Protein AF-A0A355B9G6-F1 (afdb_monomer)

Solvent-accessible surface area (backbone atoms only — not comparable to full-atom values): 6926 Å² total; per-residue (Å²): 132,57,72,70,57,53,51,53,51,52,55,52,51,55,58,67,69,24,59,40,70,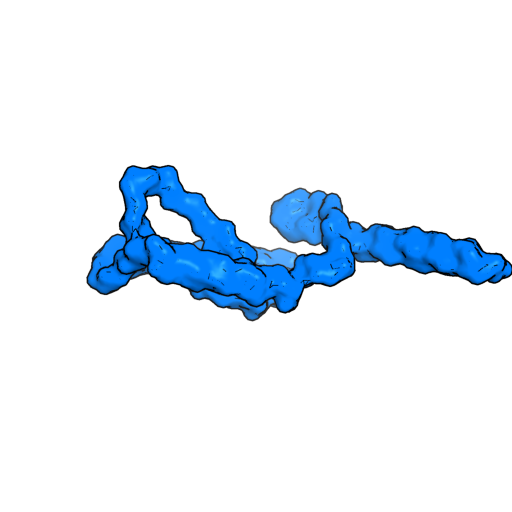37,89,87,78,68,47,75,40,82,52,62,91,78,74,45,66,85,63,49,31,62,56,39,48,53,53,48,53,49,51,56,72,78,40,56,68,50,70,97,40,75,64,33,54,46,52,34,55,52,46,52,51,51,50,53,52,52,52,51,53,33,37,74,71,76,38,67,68,77,60,70,84,43,63,71,54,63,82,40,64,70,62,95,66,96,78,88,86,75,46,66,45,42,62

Nearest PDB structures (foldseek):
  5xaz-assembly3_D  TM=3.932E-01  e=5.488E+00  Streptomyces fradiae

Sequence (115 aa):
MNNKSKFGFLLLLVIVVSCVKNPFTGKNTMALPGTGNSSLFPMAFAQYEQFLSENKVVTGTKDAARIENVGLKIKTAAEKYLTANGQADYLKDYKWEYKLVQDPSLNAWCMPGGK

Foldseek 3Di:
DDPVVVVVVVVVVQQVVQFDQDLPPRDTDGRHPPPDCVNFVVVQVVVVVVVPVVFAWDPPDPVQVVQFVVQVVVVVVVCVVCVVSVRNCVLVQAPADTIDTDDPDDDDDATPRRD

Mean predicted aligned error: 7.22 Å

pLDDT: mean 88.89, std 10.26, range [56.09, 98.31]

Secondary structure (DSSP, 8-state):
--HHHHHHHHHHHHHHHTEEE-TTT--EEE--TT-SHHHHHHHHHHHHHHHHHHS-EE-SSHHHHHHHHHHHHHHHHHHHHHHHTT-TTTTTT------EE--SS------TTT-

Structure (mmCIF, N/CA/C/O backbone):
data_AF-A0A355B9G6-F1
#
_entry.id   AF-A0A355B9G6-F1
#
loop_
_atom_site.group_PDB
_atom_site.id
_atom_site.type_symbol
_atom_site.label_atom_id
_atom_site.label_alt_id
_atom_site.label_comp_id
_atom_site.label_asym_id
_atom_site.label_entity_id
_atom_site.label_seq_id
_atom_site.pdbx_PDB_ins_code
_atom_site.Cartn_x
_atom_site.Cartn_y
_atom_site.Cartn_z
_atom_site.occupancy
_atom_site.B_iso_or_equiv
_atom_site.auth_seq_id
_atom_site.auth_comp_id
_atom_site.auth_asym_id
_atom_site.auth_atom_id
_atom_site.pdbx_PDB_model_num
ATOM 1 N N . MET A 1 1 ? 29.939 29.242 -27.600 1.00 56.09 1 MET A N 1
ATOM 2 C CA . MET A 1 1 ? 28.539 29.127 -27.116 1.00 56.09 1 MET A CA 1
ATOM 3 C C . MET A 1 1 ? 28.353 29.980 -25.872 1.00 56.09 1 MET A C 1
ATOM 5 O O . MET A 1 1 ? 29.019 29.717 -24.876 1.00 56.09 1 MET A O 1
ATOM 9 N N . ASN A 1 2 ? 27.483 30.994 -25.937 1.00 71.38 2 ASN A N 1
ATOM 10 C CA . ASN A 1 2 ? 27.149 31.861 -24.799 1.00 71.38 2 ASN A CA 1
ATOM 11 C C . ASN A 1 2 ? 26.601 31.045 -23.617 1.00 71.38 2 ASN A C 1
ATOM 13 O O . ASN A 1 2 ? 25.849 30.094 -23.830 1.00 71.38 2 ASN A O 1
ATOM 17 N N . ASN A 1 3 ? 26.902 31.442 -22.376 1.00 72.69 3 ASN A N 1
ATOM 18 C CA . ASN A 1 3 ? 26.430 30.738 -21.170 1.00 72.69 3 ASN A CA 1
ATOM 19 C C . ASN A 1 3 ? 24.894 30.613 -21.114 1.00 72.69 3 ASN A C 1
ATOM 21 O O . ASN A 1 3 ? 24.382 29.595 -20.663 1.00 72.69 3 ASN A O 1
ATOM 25 N N . LYS A 1 4 ? 24.157 31.577 -21.686 1.00 70.12 4 LYS A N 1
ATOM 26 C CA . LYS A 1 4 ? 22.691 31.513 -21.852 1.00 70.12 4 LYS A CA 1
ATOM 27 C C . LYS A 1 4 ? 22.234 30.391 -22.801 1.00 70.12 4 LYS A C 1
ATOM 29 O O . LYS A 1 4 ? 21.236 29.732 -22.542 1.00 70.12 4 LYS A O 1
ATOM 34 N N . SER A 1 5 ? 22.993 30.136 -23.868 1.00 70.56 5 SER A N 1
ATOM 35 C CA . SER A 1 5 ? 22.729 29.053 -24.827 1.00 70.56 5 SER A CA 1
ATOM 36 C C . SER A 1 5 ? 23.101 27.682 -24.248 1.00 70.56 5 SER A C 1
ATOM 38 O O . SER A 1 5 ? 22.380 26.715 -24.474 1.00 70.56 5 SER A O 1
ATOM 40 N N . LYS A 1 6 ? 24.152 27.606 -23.415 1.00 76.94 6 LYS A N 1
ATOM 41 C CA . LYS A 1 6 ? 24.482 26.393 -22.643 1.00 76.94 6 LYS A CA 1
ATOM 42 C C . LYS A 1 6 ? 23.392 26.050 -21.619 1.00 76.94 6 LYS A C 1
ATOM 44 O O . LYS A 1 6 ? 23.015 24.890 -21.509 1.00 76.94 6 LYS A O 1
ATOM 49 N N . PHE A 1 7 ? 22.859 27.052 -20.917 1.00 80.25 7 PHE A N 1
ATOM 50 C CA . PHE A 1 7 ? 21.776 26.866 -19.946 1.00 80.25 7 PHE A CA 1
ATOM 51 C C . PHE A 1 7 ? 20.462 26.441 -20.618 1.00 80.25 7 PHE A C 1
ATOM 53 O O . PHE A 1 7 ? 19.808 25.514 -20.153 1.00 80.25 7 PHE A O 1
ATOM 60 N N . GLY A 1 8 ? 20.118 27.048 -21.761 1.00 84.25 8 GLY A N 1
ATOM 61 C CA . GLY A 1 8 ? 18.967 26.625 -22.565 1.00 84.25 8 GLY A CA 1
ATOM 62 C C . GLY A 1 8 ? 19.094 25.190 -23.088 1.00 84.25 8 GLY A C 1
ATOM 63 O O . GLY A 1 8 ? 18.129 24.435 -23.039 1.00 84.25 8 GLY A O 1
ATOM 64 N N . PHE A 1 9 ? 20.292 24.781 -23.519 1.00 84.38 9 PHE A N 1
ATOM 65 C CA . PHE A 1 9 ? 20.548 23.409 -23.966 1.00 84.38 9 PHE A CA 1
ATOM 66 C C . PHE A 1 9 ? 20.463 22.394 -22.816 1.00 84.38 9 PHE A C 1
ATOM 68 O O . PHE A 1 9 ? 19.894 21.321 -22.987 1.00 84.38 9 PHE A O 1
ATOM 75 N N . LEU A 1 10 ? 20.966 22.749 -21.628 1.00 82.38 10 LEU A N 1
ATOM 76 C CA . LEU A 1 10 ? 20.858 21.918 -20.427 1.00 82.38 10 LEU A CA 1
ATOM 77 C C . LEU A 1 10 ? 19.397 21.742 -19.989 1.00 82.38 10 LEU A C 1
ATOM 79 O O . LEU A 1 10 ? 18.981 20.630 -19.680 1.00 82.38 10 LEU A O 1
ATOM 83 N N . LEU A 1 11 ? 18.607 22.819 -20.008 1.00 81.38 11 LEU A N 1
ATOM 84 C CA . LEU A 1 11 ? 17.183 22.770 -19.678 1.00 81.38 11 LEU A CA 1
ATOM 85 C C . LEU A 1 11 ? 16.408 21.893 -20.671 1.00 81.38 11 LEU A C 1
ATOM 87 O O . LEU A 1 11 ? 15.585 21.078 -20.261 1.00 81.38 11 LEU A O 1
ATOM 91 N N . LEU A 1 12 ? 16.715 22.013 -21.967 1.00 81.25 12 LEU A N 1
ATOM 92 C CA . LEU A 1 12 ? 16.126 21.166 -23.000 1.00 81.25 12 LEU A CA 1
ATOM 93 C C . LEU A 1 12 ? 16.477 19.691 -22.763 1.00 81.25 12 LEU A C 1
ATOM 95 O O . LEU A 1 12 ? 15.583 18.853 -22.816 1.00 81.25 12 LEU A O 1
ATOM 99 N N . LEU A 1 13 ? 17.738 19.389 -22.426 1.00 79.75 13 LEU A N 1
ATOM 100 C CA . LEU A 1 13 ? 18.215 18.035 -22.128 1.00 79.75 13 LEU A CA 1
ATOM 101 C C . LEU A 1 13 ? 17.440 17.389 -20.965 1.00 79.75 13 LEU A C 1
ATOM 103 O O . LEU A 1 13 ? 17.029 16.235 -21.066 1.00 79.75 13 LEU A O 1
ATOM 107 N N . VAL A 1 14 ? 17.192 18.136 -19.883 1.00 77.50 14 VAL A N 1
ATOM 108 C CA . VAL A 1 14 ? 16.433 17.649 -18.714 1.00 77.50 14 VAL A CA 1
ATOM 109 C C . VAL A 1 14 ? 14.993 17.288 -19.091 1.00 77.50 14 VAL A C 1
ATOM 111 O O . VAL A 1 14 ? 14.473 16.273 -18.629 1.00 77.50 14 VAL A O 1
ATOM 114 N N . ILE A 1 15 ? 14.360 18.068 -19.971 1.00 74.56 15 ILE A N 1
ATOM 115 C CA . ILE A 1 15 ? 12.990 17.801 -20.428 1.00 74.56 15 ILE A CA 1
ATOM 116 C C . ILE A 1 15 ? 12.935 16.513 -21.261 1.00 74.56 15 ILE A C 1
ATOM 118 O O . ILE A 1 15 ? 12.044 15.695 -21.036 1.00 74.56 15 ILE A O 1
ATOM 122 N N . VAL A 1 16 ? 13.893 16.271 -22.166 1.00 74.25 16 VAL A N 1
ATOM 123 C CA . VAL A 1 16 ? 13.879 15.047 -22.997 1.00 74.25 16 VAL A CA 1
ATOM 124 C C . VAL A 1 16 ? 14.108 13.776 -22.172 1.00 74.25 16 VAL A C 1
ATOM 126 O O . VAL A 1 16 ? 13.522 12.741 -22.477 1.00 74.25 16 VAL A O 1
ATOM 129 N N . VAL A 1 17 ? 14.911 13.851 -21.103 1.00 72.44 17 VAL A N 1
ATOM 130 C CA . VAL A 1 17 ? 15.200 12.708 -20.211 1.00 72.44 17 VAL A CA 1
ATOM 131 C C . VAL A 1 17 ? 14.025 12.381 -19.273 1.00 72.44 17 VAL A C 1
ATOM 133 O O . VAL A 1 17 ? 13.923 11.262 -18.781 1.00 72.44 17 VAL A O 1
ATOM 136 N N . SER A 1 18 ? 13.091 13.312 -19.060 1.00 70.19 18 SER A N 1
ATOM 137 C CA . SER A 1 18 ? 11.921 13.106 -18.187 1.00 70.19 18 SER A CA 1
ATOM 138 C C . SER A 1 18 ? 10.823 12.203 -18.776 1.00 70.19 18 SER A C 1
ATOM 140 O O . SER A 1 18 ? 9.829 11.907 -18.112 1.00 70.19 18 SER A O 1
ATOM 142 N N . CYS A 1 19 ? 10.968 11.755 -20.024 1.00 74.88 19 CYS A N 1
ATOM 143 C CA . CYS A 1 19 ? 9.980 10.923 -20.702 1.00 74.88 19 CYS A CA 1
ATOM 144 C C . CYS A 1 19 ? 10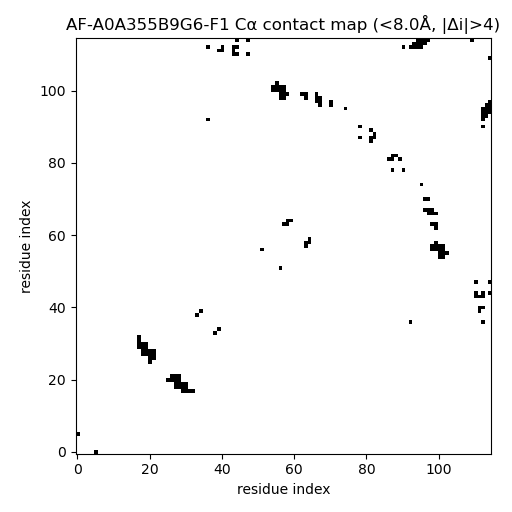.179 9.442 -20.331 1.00 74.88 19 CYS A C 1
ATOM 146 O O . CYS A 1 19 ? 11.114 8.796 -20.800 1.00 74.88 19 CYS A O 1
ATOM 148 N N . VAL A 1 20 ? 9.299 8.895 -19.487 1.00 77.00 20 VAL A N 1
ATOM 149 C CA . VAL A 1 20 ? 9.374 7.511 -18.992 1.00 77.00 20 VAL A CA 1
ATOM 150 C C . VAL A 1 20 ? 8.181 6.708 -19.500 1.00 77.00 20 VAL A C 1
ATOM 152 O O . VAL A 1 20 ? 7.042 7.177 -19.481 1.00 77.00 20 VAL A O 1
ATOM 155 N N . LYS A 1 21 ? 8.425 5.473 -19.949 1.00 80.88 21 LYS A N 1
ATOM 156 C CA . LYS A 1 21 ? 7.370 4.567 -20.413 1.00 80.88 21 LYS A CA 1
ATOM 157 C C . LYS A 1 21 ? 6.608 3.980 -19.226 1.00 80.88 21 LYS A C 1
ATOM 159 O O . LYS A 1 21 ? 7.197 3.348 -18.351 1.00 80.88 21 LYS A O 1
ATOM 164 N N . ASN A 1 22 ? 5.292 4.156 -19.216 1.00 80.81 22 ASN A N 1
ATOM 165 C CA . ASN A 1 22 ? 4.420 3.555 -18.220 1.00 80.81 22 ASN A CA 1
ATOM 166 C C . ASN A 1 22 ? 4.325 2.034 -18.466 1.00 80.81 22 ASN A C 1
ATOM 168 O O . ASN A 1 22 ? 3.955 1.626 -19.570 1.00 80.81 22 ASN A O 1
ATOM 172 N N . PRO A 1 23 ? 4.617 1.188 -17.467 1.00 77.75 23 PRO A N 1
ATOM 173 C CA . PRO A 1 23 ? 4.657 -0.262 -17.656 1.00 77.75 23 PRO A CA 1
ATOM 174 C C . PRO A 1 23 ? 3.293 -0.938 -17.793 1.00 77.75 23 PRO A C 1
ATOM 176 O O . PRO A 1 23 ? 3.215 -2.071 -18.256 1.00 77.75 23 PRO A O 1
ATOM 179 N N . PHE A 1 24 ? 2.216 -0.254 -17.415 1.00 81.38 24 PHE A N 1
ATOM 180 C CA . PHE A 1 24 ? 0.858 -0.780 -17.515 1.00 81.38 24 PHE A CA 1
ATOM 181 C C . PHE A 1 24 ? 0.216 -0.436 -18.857 1.00 81.38 24 PHE A C 1
ATOM 183 O O . PHE A 1 24 ? -0.472 -1.261 -19.446 1.00 81.38 24 PHE A O 1
ATOM 190 N N . THR A 1 25 ? 0.436 0.785 -19.352 1.00 84.62 25 THR A N 1
ATOM 191 C CA . THR A 1 25 ? -0.211 1.270 -20.586 1.00 84.62 25 THR A CA 1
ATOM 192 C C . THR A 1 25 ? 0.712 1.275 -21.799 1.00 84.62 25 THR A C 1
ATOM 194 O O . THR A 1 25 ? 0.247 1.447 -22.923 1.00 84.62 25 THR A O 1
ATOM 197 N N . GLY A 1 26 ? 2.025 1.161 -21.591 1.00 80.75 26 GLY A N 1
ATOM 198 C CA . GLY A 1 26 ? 3.036 1.297 -22.636 1.00 80.75 26 GLY A CA 1
ATOM 199 C C . GLY A 1 26 ? 3.179 2.715 -23.200 1.00 80.75 26 GLY A C 1
ATOM 200 O O . GLY A 1 26 ? 3.988 2.917 -24.106 1.00 80.75 26 GLY A O 1
ATOM 201 N N . LYS A 1 27 ? 2.423 3.696 -22.689 1.00 84.44 27 LYS A N 1
ATOM 202 C CA . LYS A 1 27 ? 2.483 5.094 -23.131 1.00 84.44 27 LYS A CA 1
ATOM 203 C C . LYS A 1 27 ? 3.628 5.828 -22.441 1.00 84.44 27 LYS A C 1
ATOM 205 O O . LYS A 1 27 ? 3.943 5.554 -21.285 1.00 84.44 27 LYS A O 1
ATOM 210 N N . ASN A 1 28 ? 4.224 6.785 -23.141 1.00 80.75 28 ASN A N 1
ATOM 211 C CA . ASN A 1 28 ? 5.249 7.647 -22.567 1.00 80.75 28 ASN A CA 1
ATOM 212 C C . ASN A 1 28 ? 4.592 8.748 -21.728 1.00 80.75 28 ASN A C 1
ATOM 214 O O . ASN A 1 28 ? 3.700 9.450 -22.203 1.00 80.75 28 ASN A O 1
ATOM 218 N N . THR A 1 29 ? 5.032 8.881 -20.483 1.00 76.56 29 THR A N 1
ATOM 219 C CA . THR A 1 29 ? 4.542 9.866 -1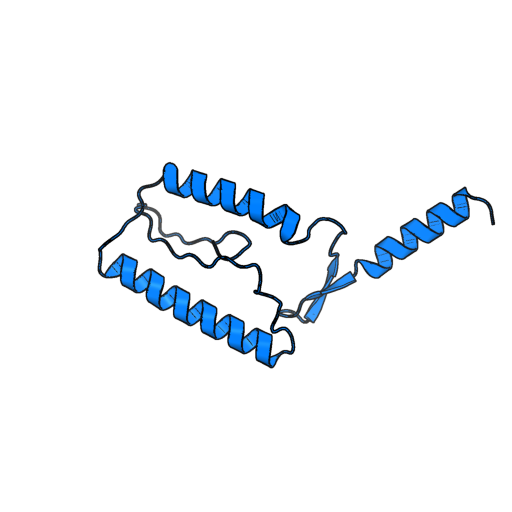9.518 1.00 76.56 29 THR A CA 1
ATOM 220 C C . THR A 1 29 ? 5.698 10.709 -19.006 1.00 76.56 29 THR A C 1
ATOM 222 O O . THR A 1 29 ? 6.815 10.217 -18.855 1.00 76.56 29 THR A O 1
ATOM 225 N N . MET A 1 30 ? 5.428 11.980 -18.728 1.00 75.88 30 MET A N 1
ATOM 226 C CA . MET A 1 30 ? 6.424 12.887 -18.170 1.00 75.88 30 MET A CA 1
ATOM 227 C C . MET A 1 30 ? 6.570 12.623 -16.667 1.00 75.88 30 MET A C 1
ATOM 229 O O . MET A 1 30 ? 5.661 12.911 -15.892 1.00 75.88 30 MET A O 1
ATOM 233 N N . ALA A 1 31 ? 7.708 12.069 -16.262 1.00 71.81 31 ALA A N 1
ATOM 234 C CA . ALA A 1 31 ? 8.100 11.915 -14.868 1.00 71.81 31 ALA A CA 1
ATOM 235 C C . ALA A 1 31 ? 9.075 13.045 -14.516 1.00 71.81 31 ALA A C 1
ATOM 237 O O . ALA A 1 31 ? 10.259 12.997 -14.853 1.00 71.81 31 ALA A O 1
ATOM 238 N N . LEU A 1 32 ? 8.557 14.101 -13.886 1.00 68.19 32 LEU A N 1
ATOM 239 C CA . LEU A 1 32 ? 9.368 15.257 -13.518 1.00 68.19 32 LEU A CA 1
ATOM 240 C C . LEU A 1 32 ? 10.395 14.885 -12.429 1.00 68.19 32 LEU A C 1
ATOM 242 O O . LEU A 1 32 ? 10.054 14.193 -11.467 1.00 68.19 32 LEU A O 1
ATOM 246 N N . PRO A 1 33 ? 11.647 15.367 -12.521 1.00 59.28 33 PRO A N 1
ATOM 247 C CA . PRO A 1 33 ? 12.620 15.211 -11.444 1.00 59.28 33 PRO A CA 1
ATOM 248 C C . PRO A 1 33 ? 12.062 15.758 -10.118 1.00 59.28 33 PRO A C 1
ATOM 250 O O . PRO A 1 33 ? 11.614 16.900 -10.061 1.00 59.28 33 PRO A O 1
ATOM 253 N N . GLY A 1 34 ? 12.080 14.947 -9.054 1.00 63.66 34 GLY A N 1
ATOM 254 C CA . GLY A 1 34 ? 11.596 15.334 -7.718 1.00 63.66 34 GLY A CA 1
ATOM 255 C C . GLY A 1 34 ? 10.196 14.833 -7.336 1.00 63.66 34 GLY A C 1
ATOM 256 O O . GLY A 1 34 ? 9.839 14.914 -6.162 1.00 63.66 34 GLY A O 1
ATOM 257 N N . THR A 1 35 ? 9.437 14.232 -8.262 1.00 66.31 35 THR A N 1
ATOM 258 C CA . THR A 1 35 ? 8.143 13.572 -7.970 1.00 66.31 35 THR A CA 1
ATOM 259 C C . THR A 1 35 ? 8.285 12.083 -7.636 1.00 66.31 35 THR A C 1
ATOM 261 O O . THR A 1 35 ? 7.338 11.307 -7.763 1.00 66.31 35 THR A O 1
ATOM 264 N N . GLY A 1 36 ? 9.485 11.663 -7.231 1.00 76.06 36 GLY A N 1
ATOM 265 C CA . GLY A 1 36 ? 9.761 10.280 -6.866 1.00 76.06 36 GLY A CA 1
ATOM 266 C C . GLY A 1 36 ? 9.008 9.838 -5.609 1.00 76.06 36 GLY A C 1
ATOM 267 O O . GLY A 1 36 ? 8.587 10.643 -4.780 1.00 76.06 36 GLY A O 1
ATOM 268 N N . ASN A 1 37 ? 8.905 8.523 -5.431 1.00 79.56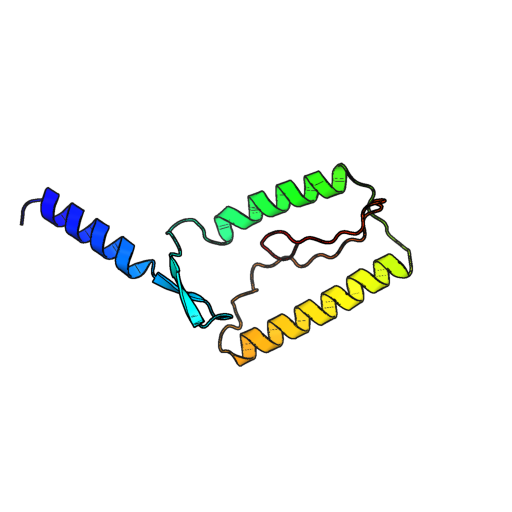 37 ASN A N 1
ATOM 269 C CA . ASN A 1 37 ? 8.236 7.920 -4.276 1.00 79.56 37 ASN A CA 1
ATOM 270 C C . ASN A 1 37 ? 8.787 8.427 -2.929 1.00 79.56 37 ASN A C 1
ATOM 272 O O . ASN A 1 37 ? 8.030 8.573 -1.975 1.00 79.56 37 ASN A O 1
ATOM 276 N N . SER A 1 38 ? 10.083 8.747 -2.851 1.00 80.75 38 SER A N 1
ATOM 277 C CA . SER A 1 38 ? 10.741 9.214 -1.624 1.00 80.75 38 SER A CA 1
ATOM 278 C C . SER A 1 38 ? 10.226 10.559 -1.103 1.00 80.75 38 SER A C 1
ATOM 280 O O . SER A 1 38 ? 10.248 10.775 0.106 1.00 80.75 38 SER A O 1
ATOM 282 N N . SER A 1 39 ? 9.755 11.452 -1.978 1.00 81.69 39 SER A N 1
ATOM 283 C CA . SER A 1 39 ? 9.134 12.719 -1.575 1.00 81.69 39 SER A CA 1
ATOM 284 C C . SER A 1 39 ? 7.620 12.581 -1.412 1.00 81.69 39 SER A C 1
ATOM 286 O O . SER A 1 39 ? 7.046 13.177 -0.503 1.00 81.69 39 SER A O 1
ATOM 288 N N . LEU A 1 40 ? 6.970 11.766 -2.250 1.00 85.56 40 LEU A N 1
ATOM 289 C CA . LEU A 1 40 ? 5.512 11.623 -2.270 1.00 85.56 40 LEU A CA 1
ATOM 290 C C . LEU A 1 40 ? 4.964 10.763 -1.121 1.00 85.56 40 LEU A C 1
ATOM 292 O O . LEU A 1 40 ? 3.956 11.118 -0.510 1.00 85.56 40 LEU A O 1
ATOM 296 N N . PHE A 1 41 ? 5.607 9.634 -0.820 1.00 92.00 41 PHE A N 1
ATOM 297 C CA . PHE A 1 41 ? 5.080 8.653 0.134 1.00 92.00 41 PHE A CA 1
ATOM 298 C C . PHE A 1 41 ? 4.981 9.179 1.568 1.00 92.00 41 PHE A C 1
ATOM 300 O O . PHE A 1 41 ? 3.955 8.923 2.190 1.00 92.00 41 PHE A O 1
ATOM 307 N N . PRO A 1 42 ? 5.950 9.946 2.111 1.00 92.44 42 PRO A N 1
ATOM 308 C CA . PRO A 1 42 ? 5.813 10.499 3.457 1.00 92.44 42 PRO A CA 1
ATOM 309 C C . PRO A 1 42 ? 4.551 11.353 3.628 1.00 92.44 42 PRO A C 1
ATOM 311 O O . PRO A 1 42 ? 3.850 11.214 4.627 1.00 92.44 42 PRO A O 1
ATOM 314 N N . MET A 1 43 ? 4.227 12.187 2.634 1.00 91.81 43 MET A N 1
ATOM 315 C CA . MET A 1 43 ? 3.012 13.005 2.659 1.00 91.81 43 MET A CA 1
ATOM 316 C C . MET A 1 43 ? 1.753 12.146 2.530 1.00 91.81 43 MET A C 1
ATOM 318 O O . MET A 1 43 ? 0.809 12.341 3.289 1.00 91.81 43 MET A O 1
ATOM 322 N N . ALA A 1 44 ? 1.749 11.173 1.612 1.00 93.81 44 ALA A N 1
ATOM 323 C CA . ALA A 1 44 ? 0.626 10.250 1.448 1.00 93.81 44 ALA A CA 1
ATOM 324 C C . ALA A 1 44 ? 0.350 9.454 2.733 1.00 93.81 44 ALA A C 1
ATOM 326 O O . ALA A 1 44 ? -0.795 9.336 3.152 1.00 93.81 44 ALA A O 1
ATOM 327 N N . PHE A 1 45 ? 1.397 8.963 3.399 1.00 95.50 45 PHE A N 1
ATOM 328 C CA . PHE A 1 45 ? 1.262 8.211 4.644 1.00 95.50 45 PHE A CA 1
ATOM 329 C C . PHE A 1 45 ? 0.774 9.100 5.787 1.00 95.50 45 PHE A C 1
ATOM 331 O O . PHE A 1 45 ? -0.105 8.682 6.524 1.00 95.50 45 PHE A O 1
ATOM 338 N N . ALA A 1 46 ? 1.263 10.338 5.904 1.00 96.06 46 ALA A N 1
ATOM 339 C CA . ALA A 1 46 ? 0.758 11.271 6.911 1.00 96.06 46 ALA A CA 1
ATOM 340 C C . ALA A 1 46 ? -0.744 11.562 6.734 1.00 96.06 46 ALA A C 1
ATOM 342 O O . ALA A 1 46 ? -1.491 11.552 7.708 1.00 96.06 46 ALA A O 1
ATOM 343 N N . GLN A 1 47 ? -1.194 11.769 5.491 1.00 96.38 47 GLN A N 1
ATOM 344 C CA . GLN A 1 47 ? -2.614 11.977 5.182 1.00 96.38 47 GLN A CA 1
ATOM 345 C C . GLN A 1 47 ? -3.456 10.724 5.438 1.00 96.38 47 GLN A C 1
ATOM 347 O O . GLN A 1 47 ? -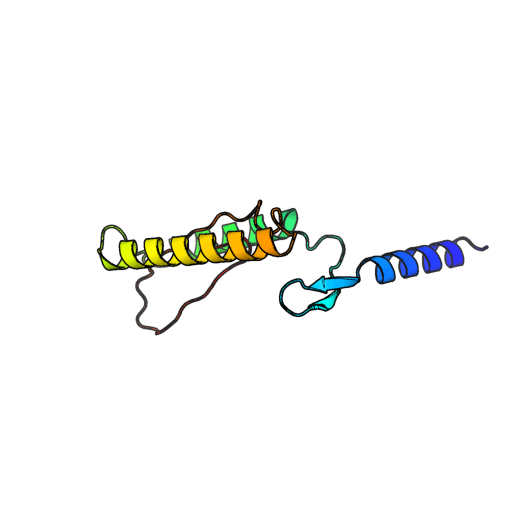4.575 10.821 5.934 1.00 96.38 47 GLN A O 1
ATOM 352 N N . TYR A 1 48 ? -2.911 9.545 5.145 1.00 97.75 48 TYR A N 1
ATOM 353 C CA . TYR A 1 48 ? -3.565 8.277 5.442 1.00 97.75 48 TYR A CA 1
ATOM 354 C C . TYR A 1 48 ? -3.762 8.065 6.948 1.00 97.75 48 TYR A C 1
ATOM 356 O O . TYR A 1 48 ? -4.872 7.769 7.385 1.00 97.75 48 TYR A O 1
ATOM 364 N N . GLU A 1 49 ? -2.716 8.276 7.750 1.00 97.00 49 GLU A N 1
ATOM 365 C CA . GLU A 1 49 ? -2.804 8.175 9.212 1.00 97.00 49 GLU A CA 1
ATOM 366 C C . GLU A 1 49 ? -3.801 9.189 9.784 1.00 97.00 49 GLU A C 1
ATOM 368 O O . GLU A 1 49 ? -4.614 8.843 10.642 1.00 97.00 49 GLU A O 1
ATOM 373 N N . GLN A 1 50 ? -3.800 10.424 9.268 1.00 98.00 50 GLN A N 1
ATOM 374 C CA . GLN A 1 50 ? -4.795 11.425 9.644 1.00 98.00 50 GLN A CA 1
ATOM 375 C C . GLN A 1 50 ? -6.217 10.931 9.335 1.00 98.00 50 GLN A C 1
ATOM 377 O O . GLN A 1 50 ? -7.068 10.935 10.226 1.00 98.00 50 GLN A O 1
ATOM 382 N N . PHE A 1 51 ? -6.464 10.424 8.125 1.00 97.25 51 PHE A N 1
ATOM 383 C CA . PHE A 1 51 ? -7.764 9.867 7.753 1.00 97.25 51 PHE A CA 1
ATOM 384 C C . PHE A 1 51 ? -8.198 8.730 8.690 1.00 97.25 51 PHE A C 1
ATOM 386 O O . PHE A 1 51 ? -9.338 8.725 9.153 1.00 97.25 51 PHE A O 1
ATOM 393 N N . LEU A 1 52 ? -7.307 7.785 9.010 1.00 97.19 52 LEU A N 1
ATOM 394 C C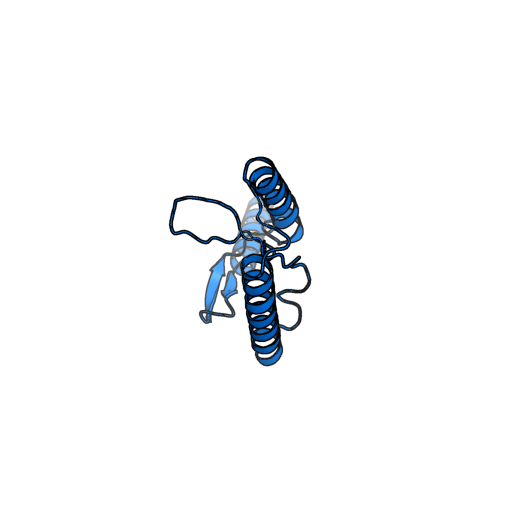A . LEU A 1 52 ? -7.625 6.690 9.932 1.00 97.19 52 LEU A CA 1
ATOM 395 C C . LEU A 1 52 ? -7.889 7.177 11.362 1.00 97.19 52 LEU A C 1
ATOM 397 O O . LEU A 1 52 ? -8.652 6.537 12.080 1.00 97.19 52 LEU A O 1
ATOM 401 N N . SER A 1 53 ? -7.283 8.290 11.778 1.00 97.44 53 SER A N 1
ATOM 402 C CA . SER A 1 53 ? -7.534 8.893 13.092 1.00 97.44 53 SER A CA 1
ATOM 403 C C . SER A 1 53 ? -8.894 9.597 13.177 1.00 97.44 53 SER A C 1
ATOM 405 O O . SER A 1 53 ? -9.520 9.609 14.235 1.00 97.44 53 SER A O 1
ATOM 407 N N . GLU A 1 54 ? -9.370 10.146 12.057 1.00 97.75 54 GLU A N 1
ATOM 408 C CA . GLU A 1 54 ? -10.646 10.863 11.956 1.00 97.75 54 GLU A CA 1
ATOM 409 C C . GLU A 1 54 ? -11.836 9.922 11.697 1.00 97.75 54 GLU A C 1
ATOM 411 O O . GLU A 1 54 ? -12.987 10.308 11.902 1.00 97.75 54 GLU A O 1
ATOM 416 N N . ASN A 1 55 ? -11.579 8.679 11.273 1.00 97.12 55 ASN A N 1
ATOM 417 C CA . ASN A 1 55 ? -12.608 7.724 10.870 1.00 97.12 55 ASN A CA 1
ATOM 418 C C . ASN A 1 55 ? -12.580 6.435 11.697 1.00 97.12 55 ASN A C 1
ATOM 420 O O . ASN A 1 55 ? -11.552 5.976 12.188 1.00 97.12 55 ASN A O 1
ATOM 424 N N . LYS A 1 56 ? -13.741 5.785 11.827 1.00 97.50 56 LYS A N 1
ATOM 425 C CA . LYS A 1 56 ? -13.858 4.556 12.617 1.00 97.50 56 LYS A CA 1
ATOM 426 C C . LYS A 1 56 ? -13.358 3.343 11.832 1.00 97.50 56 LYS A C 1
ATOM 428 O O . LYS A 1 56 ? -14.090 2.758 11.033 1.00 97.50 56 LYS A O 1
ATOM 433 N N . VAL A 1 57 ? -12.135 2.917 12.121 1.00 97.56 57 VAL A N 1
ATOM 434 C CA . VAL A 1 57 ? -11.564 1.676 11.584 1.00 97.56 57 VAL A CA 1
ATOM 435 C C . VAL A 1 57 ? -12.219 0.453 12.236 1.00 97.56 57 VAL A C 1
ATOM 437 O O . VAL A 1 57 ? -12.310 0.347 13.459 1.00 97.56 57 VAL A O 1
ATOM 440 N N . VAL A 1 58 ? -12.668 -0.493 11.415 1.00 97.88 58 VAL A N 1
ATOM 441 C CA . VAL A 1 58 ? -13.240 -1.772 11.848 1.00 97.88 58 VAL A CA 1
ATOM 442 C C . VAL A 1 58 ? -12.120 -2.801 11.982 1.00 97.88 58 VAL A C 1
ATOM 444 O O . VAL A 1 58 ? -11.405 -3.086 11.023 1.00 97.88 58 VAL A O 1
ATOM 447 N N . THR A 1 59 ? -11.986 -3.398 13.167 1.00 96.81 59 THR A N 1
ATOM 448 C CA . THR A 1 59 ? -10.963 -4.410 13.475 1.00 96.81 59 THR A CA 1
ATOM 449 C C . THR A 1 59 ? -11.579 -5.622 14.176 1.00 96.81 59 THR A C 1
ATOM 451 O O . THR A 1 59 ? -12.685 -5.555 14.710 1.00 96.81 59 THR A O 1
ATOM 454 N N . GLY A 1 60 ? -10.895 -6.770 14.131 1.00 96.81 60 GLY A N 1
ATOM 455 C CA . GLY A 1 60 ? -11.320 -7.993 14.830 1.00 96.81 60 GLY A CA 1
ATOM 456 C C . GLY A 1 60 ? -12.570 -8.685 14.268 1.00 96.81 60 GLY A C 1
ATOM 457 O O . GLY A 1 60 ? -13.014 -9.687 14.823 1.00 96.81 60 GLY A O 1
ATOM 458 N N . THR A 1 61 ? -13.143 -8.190 13.168 1.00 98.12 61 THR A N 1
ATOM 459 C CA . THR A 1 61 ? -14.310 -8.800 12.517 1.00 98.12 61 THR A CA 1
ATOM 460 C C . THR A 1 61 ? -13.900 -9.717 11.365 1.00 98.12 61 THR A C 1
ATOM 462 O O . THR A 1 61 ? -12.829 -9.573 10.769 1.00 98.12 61 THR A O 1
ATOM 465 N N . LYS A 1 62 ? -14.789 -10.652 11.003 1.00 98.31 62 LYS A N 1
ATOM 466 C CA . LYS A 1 62 ? -14.596 -11.522 9.829 1.00 98.31 62 LYS A CA 1
ATOM 467 C C . LYS A 1 62 ? -14.466 -10.719 8.533 1.00 98.31 62 LYS A C 1
ATOM 469 O O . LYS A 1 62 ? -13.719 -11.127 7.648 1.00 98.31 62 LYS A O 1
ATOM 474 N N . ASP A 1 63 ? -15.165 -9.593 8.429 1.00 97.81 63 ASP A N 1
ATOM 475 C CA . ASP A 1 63 ? -15.137 -8.750 7.235 1.00 97.81 63 ASP A CA 1
ATOM 476 C C . ASP A 1 63 ? -13.844 -7.944 7.138 1.00 97.81 63 ASP A C 1
ATOM 478 O O . ASP A 1 63 ? -13.234 -7.925 6.073 1.00 97.81 63 ASP A O 1
ATOM 482 N N . ALA A 1 64 ? -13.354 -7.379 8.247 1.00 97.94 64 ALA A N 1
ATOM 483 C CA . ALA A 1 64 ? -12.047 -6.720 8.272 1.00 97.94 64 ALA A CA 1
ATOM 484 C C . ALA A 1 64 ? -10.930 -7.699 7.867 1.00 97.94 64 ALA A C 1
ATOM 486 O O . ALA A 1 64 ? -10.135 -7.403 6.976 1.00 97.94 64 ALA A O 1
ATOM 487 N N . ALA A 1 65 ? -10.946 -8.916 8.426 1.00 98.31 65 ALA A N 1
ATOM 488 C CA . ALA A 1 65 ? -10.008 -9.969 8.044 1.00 98.31 65 ALA A CA 1
ATOM 489 C C . ALA A 1 65 ? -10.158 -10.380 6.568 1.00 98.31 65 ALA A C 1
ATOM 491 O O . ALA A 1 65 ? -9.172 -10.678 5.895 1.00 98.31 65 ALA A O 1
ATOM 492 N N . ARG A 1 66 ? -11.383 -10.408 6.028 1.00 98.25 66 ARG A N 1
ATOM 493 C CA . ARG A 1 66 ? -11.617 -10.700 4.608 1.00 98.25 66 ARG A CA 1
ATOM 494 C C . ARG A 1 66 ? -11.000 -9.630 3.708 1.00 98.25 66 ARG A C 1
ATOM 496 O O . ARG A 1 66 ? -10.348 -10.003 2.735 1.00 98.25 66 ARG A O 1
ATOM 503 N N 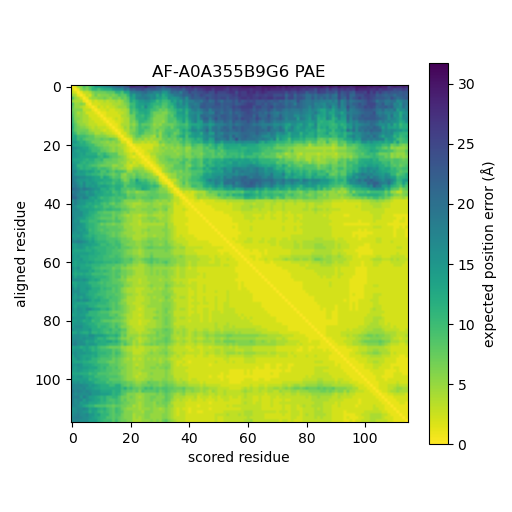. ILE A 1 67 ? -11.194 -8.347 4.023 1.00 97.88 67 ILE A N 1
ATOM 504 C CA . ILE A 1 67 ? -10.618 -7.225 3.265 1.00 97.88 67 ILE A CA 1
ATOM 505 C C . ILE A 1 67 ? -9.096 -7.335 3.223 1.00 97.88 67 ILE A C 1
ATOM 507 O O . ILE A 1 67 ? -8.516 -7.311 2.139 1.00 97.88 67 ILE A O 1
ATOM 511 N N . GLU A 1 68 ? -8.461 -7.557 4.373 1.00 97.62 68 GLU A N 1
ATOM 512 C CA . GLU A 1 68 ? -7.009 -7.719 4.453 1.00 97.62 68 GLU A CA 1
ATOM 513 C C . GLU A 1 68 ? -6.520 -8.915 3.621 1.00 97.62 68 GLU A C 1
ATOM 515 O O . GLU A 1 68 ? -5.619 -8.780 2.794 1.00 97.62 68 GLU A O 1
ATOM 520 N N . ASN A 1 69 ? -7.174 -10.074 3.744 1.00 97.94 69 ASN A N 1
ATOM 521 C CA . ASN A 1 69 ? -6.810 -11.271 2.983 1.00 97.94 69 ASN A CA 1
ATOM 522 C C . ASN A 1 69 ? -6.949 -11.090 1.463 1.00 97.94 69 ASN A C 1
ATOM 524 O O . ASN A 1 69 ? -6.113 -11.577 0.699 1.00 97.94 69 ASN A O 1
ATOM 528 N N . VAL A 1 70 ? -8.013 -10.428 0.999 1.00 98.00 70 VAL A N 1
ATOM 529 C CA . VAL A 1 70 ? -8.204 -10.141 -0.431 1.00 98.00 70 VAL A CA 1
ATOM 530 C C . VAL A 1 70 ? -7.160 -9.136 -0.912 1.00 98.00 70 VAL A C 1
ATOM 532 O O . VAL A 1 70 ? -6.541 -9.367 -1.951 1.00 98.00 70 VAL A O 1
ATOM 535 N N . GLY A 1 71 ? -6.903 -8.082 -0.137 1.00 97.62 71 GLY A N 1
ATOM 536 C CA . GLY A 1 71 ? -5.863 -7.099 -0.429 1.00 97.62 71 GLY A CA 1
ATOM 537 C C . GLY A 1 71 ? -4.480 -7.735 -0.575 1.00 97.62 71 GLY A C 1
ATOM 538 O O . GLY A 1 71 ? -3.786 -7.503 -1.564 1.00 97.62 71 GLY A O 1
ATOM 539 N N . LEU A 1 72 ? -4.102 -8.635 0.335 1.00 97.44 72 LEU A N 1
ATOM 540 C CA . LEU A 1 72 ? -2.832 -9.363 0.248 1.00 97.44 72 LEU A CA 1
ATOM 541 C C . LEU A 1 72 ? -2.734 -10.233 -1.014 1.00 97.44 72 LEU A C 1
ATOM 543 O O . LEU A 1 72 ? -1.683 -10.266 -1.652 1.00 97.44 72 LEU A O 1
ATOM 547 N N . LYS A 1 73 ? -3.826 -10.885 -1.436 1.00 98.25 73 LYS A N 1
ATOM 548 C CA . LYS A 1 73 ? -3.850 -11.635 -2.706 1.00 98.25 73 LYS A CA 1
ATOM 549 C C . LYS A 1 73 ? -3.642 -10.718 -3.912 1.00 98.25 73 LYS A C 1
ATOM 551 O O . LYS A 1 73 ? -2.899 -11.086 -4.822 1.00 98.25 73 LYS A O 1
ATOM 556 N N . ILE A 1 74 ? -4.263 -9.536 -3.911 1.00 96.94 74 ILE A N 1
ATOM 557 C CA . ILE A 1 74 ? -4.101 -8.528 -4.970 1.00 96.94 74 ILE A CA 1
ATOM 558 C C . ILE A 1 74 ? -2.657 -8.022 -5.005 1.00 96.94 74 ILE A C 1
ATOM 560 O O . ILE A 1 74 ? -2.043 -8.035 -6.072 1.00 96.94 74 ILE A O 1
ATOM 564 N N . LYS A 1 75 ? -2.086 -7.665 -3.846 1.00 96.44 75 LYS A N 1
ATOM 565 C CA . LYS A 1 75 ? -0.669 -7.297 -3.705 1.00 96.44 75 LYS A CA 1
ATOM 566 C C . LYS A 1 75 ? 0.231 -8.356 -4.346 1.00 96.44 75 LYS A C 1
ATOM 568 O O . LYS A 1 75 ? 1.025 -8.034 -5.225 1.00 96.44 75 LYS A O 1
ATOM 573 N N . THR A 1 76 ? 0.088 -9.620 -3.945 1.00 97.25 76 THR A N 1
ATOM 574 C CA . THR A 1 76 ? 0.927 -10.709 -4.463 1.00 97.25 76 THR A CA 1
ATOM 575 C C . THR A 1 76 ? 0.758 -10.902 -5.970 1.00 97.25 76 THR A C 1
ATOM 577 O O . THR A 1 76 ? 1.732 -11.181 -6.668 1.00 97.25 76 THR A O 1
ATOM 580 N N . ALA A 1 77 ? -0.459 -10.759 -6.501 1.00 97.00 77 ALA A N 1
ATOM 581 C CA . ALA A 1 77 ? -0.689 -10.828 -7.942 1.00 97.00 77 ALA A CA 1
ATOM 582 C C . ALA A 1 77 ? 0.013 -9.678 -8.688 1.00 97.00 77 ALA A C 1
ATOM 584 O O . ALA A 1 77 ? 0.647 -9.920 -9.716 1.00 97.00 77 ALA A O 1
ATOM 585 N N . ALA A 1 78 ? -0.039 -8.457 -8.148 1.00 95.31 78 ALA A N 1
ATOM 586 C CA . ALA A 1 78 ? 0.635 -7.292 -8.715 1.00 95.31 78 ALA A CA 1
ATOM 587 C C . ALA A 1 78 ? 2.166 -7.443 -8.704 1.00 95.31 78 ALA A C 1
ATOM 589 O O . ALA A 1 78 ? 2.810 -7.210 -9.727 1.00 95.31 78 ALA A O 1
ATOM 590 N N . GLU A 1 79 ? 2.748 -7.900 -7.591 1.00 95.12 79 GLU A N 1
ATOM 591 C CA . GLU A 1 79 ? 4.189 -8.178 -7.476 1.00 95.12 79 GLU A CA 1
ATOM 592 C C . GLU A 1 79 ? 4.645 -9.225 -8.499 1.00 95.12 79 GLU A C 1
ATOM 594 O O . GLU A 1 79 ? 5.653 -9.033 -9.183 1.00 95.12 79 GLU A O 1
ATOM 599 N N . LYS A 1 80 ? 3.871 -10.307 -8.664 1.00 96.00 80 LYS A N 1
ATOM 600 C CA . LYS A 1 80 ? 4.149 -11.347 -9.666 1.00 96.00 80 LYS A CA 1
ATOM 601 C C . LYS A 1 80 ? 4.093 -10.800 -11.089 1.00 96.00 80 LYS A C 1
ATOM 603 O O . LYS A 1 80 ? 4.995 -11.081 -11.872 1.00 96.00 80 LYS A O 1
ATOM 608 N N . TYR A 1 81 ? 3.065 -10.018 -11.415 1.00 94.62 81 TYR A N 1
ATOM 609 C CA . TYR A 1 81 ? 2.915 -9.403 -12.735 1.00 94.62 81 TYR A CA 1
ATOM 610 C C . TYR A 1 81 ? 4.088 -8.473 -13.067 1.00 94.62 81 TYR A C 1
ATOM 612 O O . TYR A 1 81 ? 4.689 -8.588 -14.132 1.00 94.62 81 TYR A O 1
ATOM 620 N N . LEU A 1 82 ? 4.450 -7.576 -12.147 1.00 94.19 82 LEU A N 1
ATOM 621 C CA . LEU A 1 82 ? 5.541 -6.624 -12.364 1.00 94.19 82 LEU A CA 1
ATOM 622 C C . LEU A 1 82 ? 6.894 -7.325 -12.456 1.00 94.19 82 LEU A C 1
ATOM 624 O O . LEU A 1 82 ? 7.682 -7.007 -13.342 1.00 94.19 82 LEU A O 1
ATOM 628 N N . THR A 1 83 ? 7.132 -8.338 -11.623 1.00 93.69 83 THR A N 1
ATOM 629 C CA . THR A 1 83 ? 8.337 -9.174 -11.716 1.00 93.69 83 THR A CA 1
ATOM 630 C C . THR A 1 83 ? 8.425 -9.877 -13.070 1.00 93.69 83 THR A C 1
ATOM 632 O O . THR A 1 83 ? 9.467 -9.816 -13.719 1.00 93.69 83 THR A O 1
ATOM 635 N N . ALA A 1 84 ? 7.328 -10.483 -13.538 1.00 93.69 84 ALA A N 1
ATOM 636 C CA . ALA A 1 84 ? 7.275 -11.149 -14.840 1.00 93.69 84 ALA A CA 1
ATOM 637 C C . ALA A 1 84 ? 7.530 -10.185 -16.014 1.00 93.69 84 ALA A C 1
ATOM 639 O O . ALA A 1 84 ? 8.093 -10.586 -17.029 1.00 93.69 84 ALA A O 1
ATOM 640 N N . ASN A 1 85 ? 7.186 -8.906 -15.850 1.00 90.88 85 ASN A N 1
ATOM 641 C CA . ASN A 1 85 ? 7.426 -7.850 -16.833 1.00 90.88 85 ASN A CA 1
ATOM 642 C C . ASN A 1 85 ? 8.765 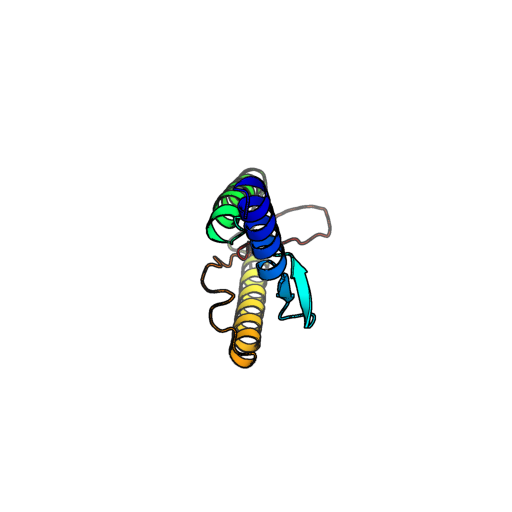-7.111 -16.642 1.00 90.88 85 ASN A C 1
ATOM 644 O O . ASN A 1 85 ? 8.952 -6.023 -17.187 1.00 90.88 85 ASN A O 1
ATOM 648 N N . GLY A 1 86 ? 9.700 -7.676 -15.870 1.00 90.69 86 GLY A N 1
ATOM 649 C CA . GLY A 1 86 ? 11.047 -7.121 -15.688 1.00 90.69 86 GLY A CA 1
ATOM 650 C C . GLY A 1 86 ? 11.123 -5.923 -14.735 1.00 90.69 86 GLY A C 1
ATOM 651 O O . GLY A 1 86 ? 12.083 -5.160 -14.782 1.00 90.69 86 GLY A O 1
ATOM 652 N N . GLN A 1 87 ? 10.123 -5.743 -13.872 1.00 91.12 87 GLN A N 1
ATOM 653 C CA . GLN A 1 87 ? 10.000 -4.623 -12.938 1.00 91.12 87 GLN A CA 1
ATOM 654 C C . GLN A 1 87 ? 9.858 -5.075 -11.478 1.00 91.12 87 GLN A C 1
ATOM 656 O O . GLN A 1 87 ? 9.002 -4.581 -10.743 1.00 91.12 87 GLN A O 1
ATOM 661 N N . ALA A 1 88 ? 10.703 -6.009 -11.042 1.00 91.12 88 ALA A N 1
ATOM 662 C CA . ALA A 1 88 ? 10.659 -6.565 -9.685 1.00 91.12 88 ALA A CA 1
ATOM 663 C C . ALA A 1 88 ? 10.713 -5.487 -8.578 1.00 91.12 88 ALA A C 1
ATOM 665 O O . ALA A 1 88 ? 10.022 -5.593 -7.569 1.00 91.12 88 ALA A O 1
ATOM 666 N N . ASP A 1 89 ? 11.459 -4.404 -8.808 1.00 90.94 89 ASP A N 1
ATOM 667 C CA . ASP A 1 89 ? 11.675 -3.339 -7.823 1.00 90.94 89 ASP A CA 1
ATOM 668 C C . ASP A 1 89 ? 10.598 -2.243 -7.816 1.00 90.94 89 ASP A C 1
ATOM 670 O O . ASP A 1 89 ? 10.660 -1.322 -7.001 1.00 90.94 89 ASP A O 1
ATOM 674 N N . TYR A 1 90 ? 9.603 -2.301 -8.708 1.00 89.62 90 TYR A N 1
ATOM 675 C CA . TYR A 1 90 ? 8.630 -1.213 -8.880 1.00 89.62 90 TYR A CA 1
ATOM 676 C C . TYR A 1 90 ? 7.814 -0.924 -7.611 1.00 89.62 90 TYR A C 1
ATOM 678 O O . TYR A 1 90 ? 7.479 0.227 -7.331 1.00 89.62 90 TYR A O 1
ATOM 686 N N . LEU A 1 91 ? 7.520 -1.961 -6.822 1.00 92.50 91 LEU A N 1
ATOM 687 C CA . LEU A 1 91 ? 6.728 -1.869 -5.591 1.00 92.50 91 LEU A CA 1
ATOM 688 C C . LEU A 1 91 ? 7.574 -1.905 -4.310 1.00 92.50 91 LEU A C 1
ATOM 690 O O . LEU A 1 91 ? 7.005 -1.975 -3.225 1.00 92.50 91 LEU A O 1
ATOM 694 N N . LYS A 1 92 ? 8.911 -1.854 -4.396 1.00 91.12 92 LYS A N 1
ATOM 695 C CA . LYS A 1 92 ? 9.802 -2.100 -3.242 1.00 91.12 92 LYS A CA 1
ATOM 696 C C . LYS A 1 92 ? 9.560 -1.174 -2.042 1.00 91.12 92 LYS A C 1
ATOM 698 O O . LYS A 1 92 ? 9.738 -1.583 -0.902 1.00 91.12 92 LYS A O 1
ATOM 703 N N . ASP A 1 93 ? 9.140 0.062 -2.308 1.00 91.44 93 ASP A N 1
ATOM 704 C CA . ASP A 1 93 ? 8.935 1.094 -1.288 1.00 91.44 93 ASP A CA 1
ATOM 705 C C . ASP A 1 93 ? 7.479 1.138 -0.780 1.00 91.44 93 ASP A C 1
ATOM 707 O O . ASP A 1 93 ? 7.137 1.967 0.067 1.00 91.44 93 ASP A O 1
ATOM 711 N N . TYR A 1 94 ? 6.596 0.277 -1.308 1.00 94.69 94 TYR A N 1
ATOM 712 C CA . TYR A 1 94 ? 5.188 0.238 -0.918 1.00 94.69 94 TYR A CA 1
ATOM 713 C C . TYR A 1 94 ? 5.032 -0.393 0.466 1.00 94.69 94 TYR A C 1
ATOM 715 O O . TYR A 1 94 ? 5.564 -1.464 0.761 1.00 94.69 94 TYR A O 1
ATOM 723 N N . LYS A 1 95 ? 4.213 0.242 1.301 1.00 94.81 95 LYS A N 1
ATOM 724 C CA . LYS A 1 95 ? 3.843 -0.219 2.640 1.00 94.81 95 LYS A CA 1
ATOM 725 C C . LYS A 1 95 ? 2.371 -0.606 2.655 1.00 94.81 95 LYS A C 1
ATOM 727 O O . LYS A 1 95 ? 1.562 0.065 3.294 1.00 94.81 95 LYS A O 1
ATOM 732 N N . TRP A 1 96 ? 2.073 -1.677 1.921 1.00 96.50 96 TRP A N 1
ATOM 733 C CA . TRP A 1 96 ? 0.726 -2.197 1.712 1.00 96.50 96 TRP A CA 1
ATOM 734 C C . TRP A 1 96 ? -0.060 -2.334 3.009 1.00 96.50 96 TRP A C 1
ATOM 736 O O . TRP A 1 96 ? 0.368 -3.032 3.928 1.00 96.50 96 TRP A O 1
ATOM 746 N N . GLU A 1 97 ? -1.224 -1.707 3.046 1.00 97.06 97 GLU A N 1
ATOM 747 C CA . GLU A 1 97 ? -2.138 -1.753 4.172 1.00 97.06 97 GLU A CA 1
ATOM 748 C C . GLU A 1 97 ? -3.573 -1.704 3.664 1.00 97.06 97 GLU A C 1
ATOM 750 O O . GLU A 1 97 ? -3.890 -0.981 2.728 1.00 97.06 97 GLU A O 1
ATOM 755 N N . TYR A 1 98 ? -4.439 -2.512 4.268 1.00 97.69 98 TYR A N 1
ATOM 756 C CA . TYR A 1 98 ? -5.838 -2.609 3.882 1.00 97.69 98 TYR A CA 1
ATOM 757 C C . TYR A 1 98 ? -6.679 -2.477 5.142 1.00 97.69 98 TYR A C 1
ATOM 759 O O . TYR A 1 98 ? -6.563 -3.292 6.059 1.00 97.69 98 TYR A O 1
ATOM 767 N N . LYS A 1 99 ? -7.518 -1.444 5.199 1.00 97.62 99 LYS A N 1
ATOM 768 C CA . LYS A 1 99 ? -8.397 -1.181 6.340 1.00 97.62 99 LYS A CA 1
ATOM 769 C C . LYS A 1 99 ? -9.842 -1.153 5.892 1.00 97.62 99 LYS A C 1
ATOM 771 O O . LYS A 1 99 ? -10.178 -0.578 4.862 1.00 97.62 99 LYS A O 1
ATOM 776 N N . LEU A 1 100 ? -10.694 -1.760 6.706 1.00 97.88 100 LEU A N 1
ATOM 777 C CA . LEU A 1 100 ? -12.130 -1.567 6.614 1.00 97.88 100 LEU A CA 1
ATOM 778 C C . LEU A 1 100 ? -12.502 -0.380 7.502 1.00 97.88 100 LEU A C 1
ATOM 780 O O . LEU A 1 100 ? -12.132 -0.349 8.674 1.00 97.88 100 LEU A O 1
ATOM 784 N N . VAL A 1 101 ? -13.231 0.581 6.949 1.00 97.62 101 VAL A N 1
ATOM 785 C CA . VAL A 1 101 ? -13.675 1.785 7.656 1.00 97.62 101 VAL A CA 1
ATOM 786 C C . VAL A 1 101 ? -15.195 1.814 7.662 1.00 97.62 101 VAL A C 1
ATOM 788 O O . VAL A 1 101 ? -15.834 1.489 6.663 1.00 97.62 101 VAL A O 1
ATOM 791 N N . GLN A 1 102 ? -15.776 2.135 8.815 1.00 96.81 102 GLN A N 1
ATOM 792 C CA . GLN A 1 102 ? -17.219 2.215 8.981 1.00 96.81 102 GLN A CA 1
ATOM 793 C C . GLN A 1 102 ? -17.727 3.534 8.398 1.00 96.81 102 GLN A C 1
ATOM 795 O O . GLN A 1 102 ? -17.614 4.574 9.039 1.00 96.81 102 GLN A O 1
ATOM 800 N N . ASP A 1 103 ? -18.342 3.459 7.223 1.00 96.00 103 ASP A N 1
ATOM 801 C CA . ASP A 1 103 ? -18.947 4.596 6.535 1.00 96.00 103 ASP A C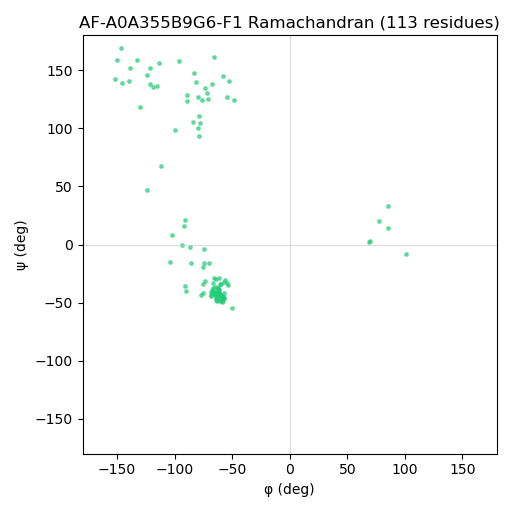A 1
ATOM 802 C C . ASP A 1 103 ? -20.280 4.159 5.892 1.00 96.00 103 ASP A C 1
ATOM 804 O O . ASP A 1 103 ? -20.375 3.022 5.417 1.00 96.00 103 ASP A O 1
ATOM 808 N N . PRO A 1 104 ? -21.342 4.987 5.914 1.00 95.56 104 PRO A N 1
ATOM 809 C CA . PRO A 1 104 ? -22.604 4.672 5.236 1.00 95.56 104 PRO A CA 1
ATOM 810 C C . PRO A 1 104 ? -22.507 4.715 3.700 1.00 95.56 104 PRO A C 1
ATOM 812 O O . PRO A 1 104 ? -23.400 4.213 3.016 1.00 95.56 104 PRO A O 1
ATOM 815 N N . SER A 1 105 ? -21.458 5.319 3.149 1.00 95.38 105 SER A N 1
ATOM 816 C CA . SER A 1 105 ? -21.243 5.480 1.714 1.00 95.38 105 SER A CA 1
ATOM 817 C C . SER A 1 105 ? -20.655 4.216 1.094 1.00 95.38 105 SER A C 1
ATOM 819 O O . SER A 1 105 ? -19.738 3.593 1.628 1.00 95.38 105 SER A O 1
ATOM 821 N N . LEU A 1 106 ? -21.127 3.866 -0.103 1.00 95.69 106 LEU A N 1
ATOM 822 C CA . LEU A 1 106 ? -20.540 2.793 -0.901 1.00 95.69 106 LEU A CA 1
ATOM 823 C C . LEU A 1 106 ? -19.265 3.302 -1.593 1.00 95.69 106 LEU A C 1
ATOM 825 O O . LEU A 1 106 ? -19.347 3.888 -2.673 1.00 95.69 106 LEU A O 1
ATOM 829 N N . ASN A 1 107 ? -18.095 3.101 -0.981 1.00 95.69 107 ASN A N 1
ATOM 830 C CA . ASN A 1 107 ? -16.835 3.598 -1.537 1.00 95.69 107 ASN A CA 1
ATOM 831 C C . ASN A 1 107 ? -15.612 2.728 -1.185 1.00 95.69 107 ASN A C 1
ATOM 833 O O . ASN A 1 107 ? -15.615 1.984 -0.206 1.00 95.69 107 ASN A O 1
ATOM 837 N N . ALA A 1 108 ? -14.559 2.860 -1.994 1.00 95.69 108 ALA A N 1
ATOM 838 C CA . ALA A 1 108 ? -13.208 2.378 -1.738 1.00 95.69 108 ALA A CA 1
ATOM 839 C C . ALA A 1 108 ? -12.206 3.278 -2.479 1.00 95.69 108 ALA A C 1
ATOM 841 O O . ALA A 1 108 ? -12.462 3.710 -3.603 1.00 95.69 108 ALA A O 1
ATOM 842 N N . TRP A 1 109 ? -11.055 3.543 -1.871 1.00 95.69 109 TRP A N 1
ATOM 843 C CA . TRP A 1 109 ? -10.002 4.363 -2.468 1.00 95.69 109 TRP A CA 1
ATOM 844 C C . TRP A 1 109 ? -8.622 3.866 -2.040 1.00 95.69 109 TRP A C 1
ATOM 846 O O . TRP A 1 109 ? -8.511 3.012 -1.163 1.00 95.69 109 TRP A O 1
ATOM 856 N N . CYS A 1 110 ? -7.581 4.380 -2.695 1.00 95.50 110 CYS A N 1
ATOM 857 C CA . CYS A 1 110 ? -6.188 4.088 -2.373 1.00 95.50 110 CYS A CA 1
ATOM 858 C C . CYS A 1 110 ? -5.322 5.351 -2.456 1.00 95.50 110 CYS A C 1
ATOM 860 O O . CYS A 1 110 ? -5.598 6.254 -3.253 1.00 95.50 110 CYS A O 1
ATOM 862 N N . MET A 1 111 ? -4.245 5.389 -1.677 1.00 94.75 111 MET A N 1
ATOM 863 C CA . MET A 1 111 ? -3.214 6.425 -1.682 1.00 94.75 111 MET A CA 1
ATOM 864 C C . MET A 1 111 ? -1.857 5.869 -2.165 1.00 94.75 111 MET A C 1
ATOM 866 O O . MET A 1 111 ? -1.597 4.661 -2.088 1.00 94.75 111 MET A O 1
ATOM 870 N N . PRO A 1 112 ? -0.957 6.735 -2.682 1.00 92.50 112 PRO A N 1
ATOM 871 C CA . PRO A 1 112 ? 0.373 6.323 -3.128 1.00 92.50 112 PRO A CA 1
ATOM 872 C C . PRO A 1 112 ? 1.148 5.539 -2.061 1.00 92.50 112 PRO A C 1
ATOM 874 O O . PRO A 1 112 ? 1.120 5.882 -0.882 1.00 92.50 112 PRO A O 1
ATOM 877 N N . GLY A 1 113 ? 1.871 4.501 -2.489 1.00 93.12 113 GLY A N 1
ATOM 878 C CA . GLY A 1 113 ? 2.647 3.638 -1.592 1.00 93.12 113 GLY A CA 1
ATOM 879 C C . GLY A 1 113 ? 1.852 2.489 -0.967 1.00 93.12 113 GLY A C 1
ATOM 880 O O . GLY A 1 113 ? 2.354 1.844 -0.048 1.00 93.12 113 GLY A O 1
ATOM 881 N N . GLY A 1 114 ? 0.653 2.197 -1.484 1.00 94.69 114 GLY A N 1
ATOM 882 C CA . GLY A 1 114 ? -0.130 1.011 -1.122 1.00 94.69 114 GLY A CA 1
ATOM 883 C C . GLY A 1 114 ? -0.999 1.201 0.118 1.00 94.69 114 GLY A C 1
ATOM 884 O O . GLY A 1 114 ? -1.153 0.257 0.887 1.00 94.69 114 GLY A O 1
ATOM 885 N N . LYS A 1 115 ? -1.506 2.414 0.333 1.00 95.06 115 LYS A N 1
ATOM 886 C CA . LYS A 1 115 ? -2.416 2.740 1.434 1.00 95.06 115 LYS A CA 1
ATOM 887 C C . LYS A 1 115 ? -3.868 2.735 0.986 1.00 95.06 115 LYS A C 1
ATOM 889 O O . LYS A 1 115 ? -4.096 3.079 -0.197 1.00 95.06 115 LYS A O 1
#

Radius of gyration: 19.76 Å; Cα contacts (8 Å, |Δi|>4): 87; chains: 1; bounding box: 51×44×42 Å